Protein 5LXR (pdb70)

Radius of gyration: 13.7 Å; Cα contacts (8 Å, |Δi|>4): 232; chains: 2; bounding box: 28×32×39 Å

Structure (mmCIF, N/CA/C/O backbone):
data_5LXR
#
_entry.id   5LXR
#
_cell.length_a   79.519
_cell.length_b   79.519
_cell.length_c   87.609
_cell.angle_alpha   90.00
_cell.angle_beta   90.00
_cell.angle_gamma   120.00
#
_symmetry.space_group_name_H-M   'P 63 2 2'
#
loop_
_entity.id
_entity.type
_entity.pdbx_description
1 polymer 'RNA-binding protein 7'
2 polymer 'Zinc finger CCHC domain-containing protein 8'
3 non-polymer 'SAMARIUM (III) ION'
4 non-polymer 'BROMIDE ION'
5 non-polymer 'CHLORIDE ION'
6 water water
#
loop_
_atom_site.group_PDB
_atom_site.id
_atom_site.type_symbol
_atom_site.label_atom_id
_atom_site.label_alt_id
_atom_site.label_comp_id
_atom_site.label_asym_id
_atom_site.label_entity_id
_atom_site.label_seq_id
_atom_site.pdbx_PDB_ins_code
_atom_site.Cartn_x
_atom_site.Cartn_y
_atom_site.Cartn_z
_atom_site.occupancy
_atom_site.B_iso_or_equiv
_atom_site.auth_seq_id
_atom_site.auth_comp_id
_atom_site.auth_asym_id
_atom_site.auth_atom_id
_atom_site.pdbx_PDB_model_num
ATOM 1 N N . GLU A 1 11 ? 36.445 28.842 48.272 1.00 71.67 7 GLU A N 1
ATOM 2 C CA . GLU A 1 11 ? 37.728 29.384 48.699 1.00 70.97 7 GLU A CA 1
ATOM 3 C C . GLU A 1 11 ? 38.394 30.144 47.556 1.00 65.10 7 GLU A C 1
ATOM 4 O O . GLU A 1 11 ? 37.728 30.578 46.615 1.00 60.22 7 GLU A O 1
ATOM 7 N N . ALA A 1 12 ? 39.718 30.300 47.642 1.00 66.31 8 ALA A N 1
ATOM 8 C CA . ALA A 1 12 ? 40.458 30.989 46.592 1.00 57.82 8 ALA A CA 1
ATOM 9 C C . ALA A 1 12 ? 40.276 30.330 45.231 1.00 57.08 8 ALA A C 1
ATOM 10 O O . ALA A 1 12 ? 40.558 30.962 44.206 1.00 50.05 8 ALA A O 1
ATOM 17 N N . ASP A 1 13 ? 39.817 29.076 45.200 1.00 59.72 9 ASP A N 1
ATOM 18 C CA . ASP A 1 13 ? 39.568 28.395 43.934 1.00 57.45 9 ASP A CA 1
ATOM 19 C C . ASP A 1 13 ? 38.602 29.168 43.047 1.00 46.26 9 ASP A C 1
ATOM 20 O O . ASP A 1 13 ? 38.668 29.057 41.817 1.00 45.75 9 ASP A O 1
ATOM 29 N N . ARG A 1 14 ? 37.698 29.946 43.642 1.00 43.57 10 ARG A N 1
ATOM 30 C CA . ARG A 1 14 ? 36.621 30.598 42.908 1.00 41.19 10 ARG A CA 1
ATOM 31 C C . ARG A 1 14 ? 36.848 32.097 42.744 1.00 41.44 10 ARG A C 1
ATOM 32 O O . ARG A 1 14 ? 35.911 32.825 42.401 1.00 44.37 10 ARG A O 1
ATOM 53 N N . THR A 1 15 ? 38.069 32.576 42.969 1.00 43.82 11 THR A N 1
ATOM 54 C CA . THR A 1 15 ? 38.348 34.004 42.966 1.00 45.25 11 THR A CA 1
ATOM 55 C C . THR A 1 15 ? 39.417 34.351 41.938 1.00 42.37 11 THR A C 1
ATOM 56 O O . THR A 1 15 ? 40.330 33.563 41.674 1.00 46.21 11 THR A O 1
ATOM 67 N N . LEU A 1 16 ? 39.292 35.548 41.367 1.00 39.25 12 LEU A N 1
ATOM 68 C CA . LEU A 1 16 ? 40.285 36.115 40.467 1.00 42.57 12 LEU A CA 1
ATOM 69 C C . LEU A 1 16 ? 40.740 37.472 40.981 1.00 39.33 12 LEU A C 1
ATOM 70 O O . LEU A 1 16 ? 39.985 38.190 41.644 1.00 41.65 12 LEU A O 1
ATOM 86 N N . PHE A 1 17 ? 41.981 37.814 40.659 1.00 36.97 13 PHE A N 1
ATOM 87 C CA . PHE A 1 17 ? 42.513 39.155 40.853 1.00 43.87 13 PHE A CA 1
ATOM 88 C C . PHE A 1 17 ? 42.421 39.898 39.526 1.00 43.05 13 PHE A C 1
ATOM 89 O O . PHE A 1 17 ? 42.805 39.358 38.484 1.00 38.86 13 PHE A O 1
ATOM 106 N N . VAL A 1 18 ? 41.893 41.119 39.565 1.00 39.31 14 VAL A N 1
ATOM 107 C CA . VAL A 1 18 ? 41.770 41.966 38.382 1.00 41.20 14 VAL A CA 1
ATOM 108 C C . VAL A 1 18 ? 42.472 43.284 38.676 1.00 43.25 14 VAL A C 1
ATOM 109 O O . VAL A 1 18 ? 42.042 44.040 39.556 1.00 46.30 14 VAL A O 1
ATOM 122 N N . GLY A 1 19 ? 43.547 43.562 37.936 1.00 40.40 15 GLY A N 1
ATOM 123 C CA . GLY A 1 19 ? 44.339 44.754 38.129 1.00 45.81 15 GLY A CA 1
ATOM 124 C C . GLY A 1 19 ? 44.304 45.679 36.923 1.00 47.44 15 GLY A C 1
ATOM 125 O O . GLY A 1 19 ? 43.628 45.424 35.922 1.00 39.79 15 GLY A O 1
ATOM 129 N N . ASN A 1 20 ? 45.055 46.775 37.050 1.00 41.83 16 ASN A N 1
ATOM 130 C CA . ASN A 1 20 ? 45.180 47.781 35.996 1.00 41.48 16 ASN A CA 1
ATOM 131 C C . ASN A 1 20 ? 43.824 48.413 35.677 1.00 46.50 16 ASN A C 1
ATOM 132 O O . ASN A 1 20 ? 43.445 48.576 34.516 1.00 51.53 16 ASN A O 1
ATOM 143 N N . LEU A 1 21 ? 43.094 48.781 36.727 1.00 43.44 17 LEU A N 1
ATOM 144 C CA . LEU A 1 21 ? 41.752 49.328 36.585 1.00 44.33 17 LEU A CA 1
ATOM 145 C C . LEU A 1 21 ? 41.820 50.837 36.400 1.00 46.09 17 LEU A C 1
ATOM 146 O O . LEU A 1 21 ? 42.508 51.530 37.152 1.00 46.91 17 LEU A O 1
ATOM 162 N N . GLU A 1 22 ? 41.112 51.346 35.400 1.00 45.72 18 GLU A N 1
ATOM 163 C CA . GLU A 1 22 ? 40.952 52.786 35.292 1.00 47.55 18 GLU A CA 1
ATOM 164 C C . GLU A 1 22 ? 40.130 53.288 36.475 1.00 50.29 18 GLU A C 1
ATOM 165 O O . GLU A 1 22 ? 39.278 52.576 37.015 1.00 49.33 18 GLU A O 1
ATOM 177 N N . THR A 1 23 ? 40.411 54.523 36.894 1.00 52.88 19 THR A N 1
ATOM 178 C CA . THR A 1 23 ? 39.865 55.019 38.153 1.00 55.96 19 THR A CA 1
ATOM 179 C C . THR A 1 23 ? 38.341 55.003 38.185 1.00 55.99 19 THR A C 1
ATOM 180 O O . THR A 1 23 ? 37.758 54.948 39.273 1.00 51.85 19 THR A O 1
ATOM 191 N N . LYS A 1 24 ? 37.680 55.044 37.027 1.00 55.07 20 LYS A N 1
ATOM 192 C CA . LYS A 1 24 ? 36.222 55.060 36.997 1.00 53.55 20 LYS A CA 1
ATOM 193 C C . LYS A 1 24 ? 35.606 53.669 37.085 1.00 52.61 20 LYS A C 1
ATOM 194 O O . LYS A 1 24 ? 34.379 53.562 37.179 1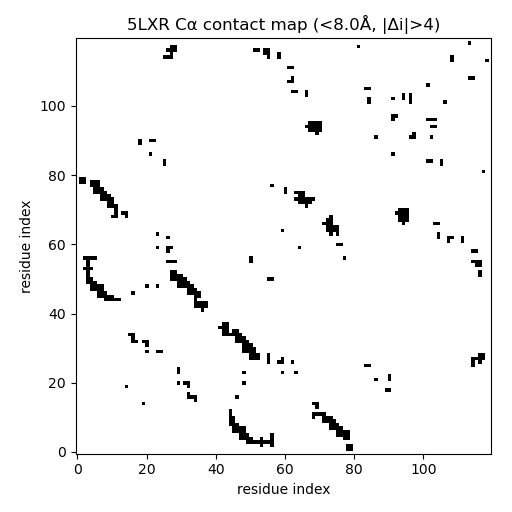.00 53.10 20 LYS A O 1
ATOM 213 N N . VAL A 1 25 ? 36.413 52.609 37.053 1.00 41.88 21 VAL A N 1
ATOM 214 C CA . VAL A 1 25 ? 35.878 51.260 37.184 1.00 47.92 21 VAL A CA 1
ATOM 215 C C . VAL A 1 25 ? 35.356 51.063 38.599 1.00 45.82 21 VAL A C 1
ATOM 216 O O . VAL A 1 25 ? 36.018 51.425 39.580 1.00 51.00 21 VAL A O 1
ATOM 229 N N . THR A 1 26 ? 34.169 50.480 38.709 1.00 45.60 22 THR A N 1
ATOM 230 C CA . THR A 1 26 ? 33.506 50.243 39.981 1.00 44.42 22 THR A CA 1
ATOM 231 C C . THR A 1 26 ? 33.249 48.753 40.162 1.00 45.02 22 THR A C 1
ATOM 232 O O . THR A 1 26 ? 33.321 47.965 39.215 1.00 40.44 22 THR A O 1
ATOM 243 N N . GLU A 1 27 ? 32.916 48.374 41.398 1.00 39.68 23 GLU A N 1
ATOM 244 C CA . GLU A 1 27 ? 32.522 46.994 41.658 1.00 41.87 23 GLU A CA 1
ATOM 245 C C . GLU A 1 27 ? 31.298 46.614 40.832 1.00 41.30 23 GLU A C 1
ATOM 246 O O . GLU A 1 27 ? 31.213 45.495 40.312 1.00 42.80 23 GLU A O 1
ATOM 258 N N . GLU A 1 28 ? 30.348 47.540 40.689 1.00 41.98 24 GLU A N 1
ATOM 259 C CA . GLU A 1 28 ? 29.161 47.281 39.879 1.00 40.69 24 GLU A CA 1
ATOM 260 C C . GLU A 1 28 ? 29.538 46.949 38.440 1.00 37.91 24 GLU A C 1
ATOM 261 O O . GLU A 1 28 ? 29.059 45.962 37.871 1.00 38.57 24 GLU A O 1
ATOM 273 N N . LEU A 1 29 ? 30.391 47.775 37.830 1.00 38.41 25 LEU A N 1
ATOM 274 C CA . LEU A 1 29 ? 30.776 47.550 36.441 1.00 40.97 25 LEU A CA 1
ATOM 275 C C . LEU A 1 29 ? 31.475 46.207 36.274 1.00 36.89 25 LEU A C 1
ATOM 276 O O . LEU A 1 29 ? 31.185 45.459 35.333 1.00 33.57 25 LEU A O 1
ATOM 292 N N . LEU A 1 30 ? 32.400 45.884 37.180 1.00 36.60 26 LEU A N 1
ATOM 293 C CA . LEU A 1 3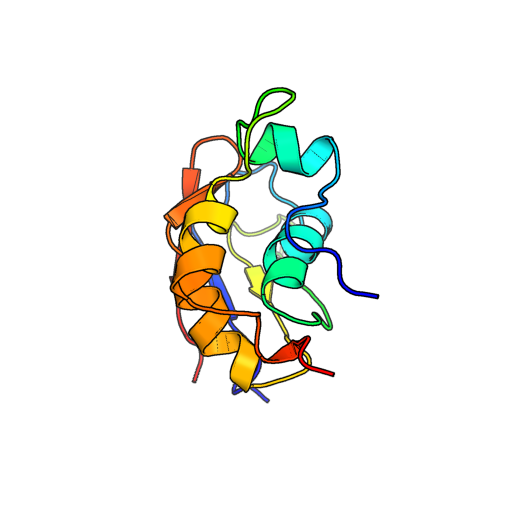0 ? 33.112 44.614 37.091 1.00 36.91 26 LEU A CA 1
ATOM 294 C C . LEU A 1 30 ? 32.180 43.436 37.340 1.00 38.34 26 LEU A C 1
ATOM 295 O O . LEU A 1 30 ? 32.337 42.376 36.723 1.00 36.98 26 LEU A O 1
ATOM 311 N N . PHE A 1 31 ? 31.213 43.594 38.247 1.00 34.68 27 PHE A N 1
ATOM 312 C CA . PHE A 1 31 ? 30.231 42.537 38.459 1.00 36.00 27 PHE A CA 1
ATOM 313 C C . PHE A 1 31 ? 29.537 42.183 37.151 1.00 33.10 27 PHE A C 1
ATOM 314 O O . PHE A 1 31 ? 29.477 41.012 36.762 1.00 33.81 27 PHE A O 1
ATOM 331 N N . GLU A 1 32 ? 29.022 43.193 36.445 1.00 36.46 28 GLU A N 1
ATOM 332 C CA . GLU A 1 32 ? 28.290 42.933 35.210 1.00 40.84 28 GLU A CA 1
ATOM 333 C C . GLU A 1 32 ? 29.184 42.281 34.161 1.00 40.29 28 GLU A C 1
ATOM 334 O O . GLU A 1 32 ? 28.769 41.331 33.487 1.00 38.76 28 GLU A O 1
ATOM 346 N N . LEU A 1 33 ? 30.415 42.775 34.008 1.00 37.10 29 LEU A N 1
ATOM 347 C CA . LEU A 1 33 ? 31.308 42.241 32.983 1.00 33.72 29 LEU A CA 1
ATOM 348 C C . LEU A 1 33 ? 31.640 40.778 33.250 1.00 35.79 29 LEU A C 1
ATOM 349 O O . LEU A 1 33 ? 31.522 39.929 32.358 1.00 32.93 29 LEU A O 1
ATOM 365 N N . PHE A 1 34 ? 32.069 40.463 34.473 1.00 34.06 30 PHE A N 1
ATOM 366 C CA . PHE A 1 34 ? 32.439 39.093 34.791 1.00 31.34 30 PHE A CA 1
ATOM 367 C C . PHE A 1 34 ? 31.228 38.188 34.957 1.00 29.97 30 PHE A C 1
ATOM 368 O O . PHE A 1 34 ? 31.375 36.963 34.891 1.00 28.23 30 PHE A O 1
ATOM 385 N N . HIS A 1 35 ? 30.036 38.757 35.148 1.00 32.17 31 HIS A N 1
ATOM 386 C CA . HIS A 1 35 ? 28.818 37.957 35.109 1.00 35.84 31 HIS A CA 1
ATOM 387 C C . HIS A 1 35 ? 28.653 37.261 33.766 1.00 36.16 31 HIS A C 1
ATOM 388 O O . HIS A 1 35 ? 27.942 36.255 33.681 1.00 35.74 31 HIS A O 1
ATOM 402 N N . GLN A 1 36 ? 29.291 37.782 32.715 1.00 37.06 32 GLN A N 1
ATOM 403 C CA . GLN A 1 36 ? 29.241 37.127 31.413 1.00 39.64 32 GLN A CA 1
ATOM 404 C C . GLN A 1 36 ? 30.031 35.826 31.410 1.00 37.73 32 GLN A C 1
ATOM 405 O O . GLN A 1 36 ? 29.728 34.921 30.625 1.00 37.21 32 GLN A O 1
ATOM 419 N N . ALA A 1 37 ? 31.042 35.713 32.272 1.00 37.27 33 ALA A N 1
ATOM 420 C CA . ALA A 1 37 ? 31.834 34.493 32.352 1.00 40.41 33 ALA A CA 1
ATOM 421 C C . ALA A 1 37 ? 31.180 33.429 33.219 1.00 46.83 33 ALA A C 1
ATOM 422 O O . ALA A 1 37 ? 31.530 32.250 33.100 1.00 46.62 33 ALA A O 1
ATOM 429 N N . GLY A 1 38 ? 30.244 33.813 34.080 1.00 45.24 34 GLY A N 1
ATOM 430 C CA . GLY A 1 38 ? 29.610 32.892 34.990 1.00 44.32 34 GLY A CA 1
ATOM 431 C C . GLY A 1 38 ? 29.003 33.640 36.157 1.00 40.71 34 GLY A C 1
ATOM 432 O O . GLY A 1 38 ? 29.338 34.801 36.410 1.00 40.01 34 GLY A O 1
ATOM 436 N N . PRO A 1 39 ? 28.092 33.001 36.887 1.00 40.92 35 PRO A N 1
ATOM 437 C CA . PRO A 1 39 ? 27.487 33.667 38.047 1.00 42.35 35 PRO A CA 1
ATOM 438 C C . PRO A 1 39 ? 28.544 34.179 39.016 1.00 41.44 35 PRO A C 1
ATOM 439 O O . PRO A 1 39 ? 29.445 33.445 39.428 1.00 36.90 35 PRO A O 1
ATOM 450 N N . VAL A 1 40 ? 28.425 35.455 39.379 1.00 42.21 36 VAL A N 1
ATOM 451 C CA . VAL A 1 40 ? 29.355 36.117 40.289 1.00 44.10 36 VAL A CA 1
ATOM 452 C C . VAL A 1 40 ? 28.685 36.283 41.644 1.00 41.59 36 VAL A C 1
ATOM 453 O O . VAL A 1 40 ? 27.509 36.661 41.728 1.00 37.32 36 VAL A O 1
ATOM 466 N N . ILE A 1 41 ? 29.435 36.006 42.713 1.00 42.46 37 ILE A N 1
ATOM 467 C CA . ILE A 1 41 ? 28.921 36.237 44.060 1.00 44.38 37 ILE A CA 1
ATOM 468 C C . ILE A 1 41 ? 29.147 37.684 44.473 1.00 42.06 37 ILE A C 1
ATOM 469 O O . ILE A 1 41 ? 28.212 38.380 44.886 1.00 42.96 37 ILE A O 1
ATOM 485 N N . LYS A 1 42 ? 30.385 38.161 44.372 1.00 42.19 38 LYS A N 1
ATOM 486 C CA . LYS A 1 42 ? 30.688 39.518 44.797 1.00 42.27 38 LYS A CA 1
ATOM 487 C C . LYS A 1 42 ? 31.991 39.972 44.159 1.00 40.92 38 LYS A C 1
ATOM 488 O O . LYS A 1 42 ? 32.841 39.162 43.780 1.00 36.87 38 LYS A O 1
ATOM 507 N N . VAL A 1 43 ? 32.125 41.290 44.046 1.00 40.11 39 VAL A N 1
ATOM 508 C CA . VAL A 1 43 ? 33.345 41.941 43.590 1.00 39.09 39 VAL A CA 1
ATOM 509 C C . VAL A 1 43 ? 33.779 42.910 44.678 1.00 40.62 39 VAL A C 1
ATOM 510 O O . VAL A 1 43 ? 32.951 43.658 45.213 1.00 40.36 39 VAL A O 1
ATOM 523 N N . LYS A 1 44 ? 35.070 42.898 45.004 1.00 40.46 40 LYS A N 1
ATOM 524 C CA . LYS A 1 44 ? 35.618 43.743 46.057 1.00 39.12 40 LYS A CA 1
ATOM 525 C C . LYS A 1 44 ? 36.791 44.543 45.513 1.00 41.99 40 LYS A C 1
ATOM 526 O O . LYS A 1 44 ? 37.825 43.968 45.155 1.00 38.18 40 LYS A O 1
ATOM 545 N N . ILE A 1 45 ? 36.630 45.863 45.458 1.00 33.78 41 ILE A N 1
ATOM 546 C CA . ILE A 1 45 ? 37.743 46.786 45.272 1.00 47.20 41 ILE A CA 1
ATOM 547 C C . ILE A 1 45 ? 38.194 47.239 46.659 1.00 49.14 41 ILE A C 1
ATOM 548 O O . ILE A 1 45 ? 37.470 48.017 47.307 1.00 44.60 41 ILE A O 1
ATOM 564 N N . PRO A 1 46 ? 39.347 46.790 47.153 1.00 44.81 42 PRO A N 1
ATOM 565 C CA . PRO A 1 46 ? 39.757 47.147 48.517 1.00 41.91 42 PRO A CA 1
ATOM 566 C C . PRO A 1 46 ? 40.045 48.635 48.655 1.00 52.09 42 PRO A C 1
ATOM 567 O O . PRO A 1 46 ? 40.150 49.381 47.679 1.00 52.86 42 PRO A O 1
ATOM 578 N N . LYS A 1 47 ? 40.177 49.058 49.913 1.00 55.97 43 LYS A N 1
ATOM 579 C CA . LYS A 1 47 ? 40.518 50.425 50.275 1.00 61.80 43 LYS A CA 1
ATOM 580 C C . LYS A 1 47 ? 41.829 50.435 51.050 1.00 64.92 43 LYS A C 1
ATOM 581 O O . LYS A 1 47 ? 42.253 49.418 51.605 1.00 67.70 43 LYS A O 1
ATOM 600 N N . ASP A 1 48 ? 42.469 51.601 51.093 1.00 68.04 44 ASP A N 1
ATOM 601 C CA . ASP A 1 48 ? 43.615 51.793 51.966 1.00 77.38 44 ASP A CA 1
ATOM 602 C C . ASP A 1 48 ? 43.137 52.295 53.328 1.00 77.05 44 ASP A C 1
ATOM 603 O O . ASP A 1 48 ? 41.945 52.518 53.555 1.00 73.34 44 ASP A O 1
ATOM 612 N N . LYS A 1 49 ? 44.082 52.476 54.254 1.00 83.50 45 LYS A N 1
ATOM 613 C CA . LYS A 1 49 ? 43.723 52.913 55.599 1.00 83.85 45 LYS A CA 1
ATOM 614 C C . LYS A 1 49 ?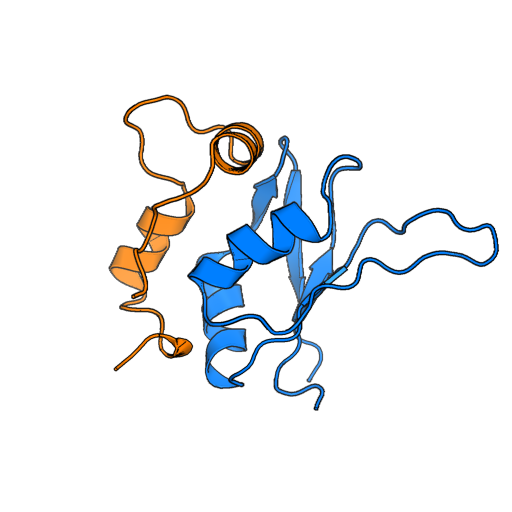 42.997 54.253 55.581 1.00 87.59 45 LYS A C 1
ATOM 615 O O . LYS A 1 49 ? 42.182 54.528 56.470 1.00 86.15 45 LYS A O 1
ATOM 619 N N . ASP A 1 50 ? 43.273 55.093 54.587 1.00 89.12 46 ASP A N 1
ATOM 620 C CA . ASP A 1 50 ? 42.643 56.402 54.476 1.00 92.73 46 ASP A CA 1
ATOM 621 C C . ASP A 1 50 ? 41.304 56.361 53.748 1.00 85.65 46 ASP A C 1
ATOM 622 O O . ASP A 1 50 ? 40.665 57.408 53.599 1.00 87.19 46 ASP A O 1
ATOM 626 N N . GLY A 1 51 ? 40.868 55.191 53.289 1.00 80.80 47 GLY A N 1
ATOM 627 C CA . GLY A 1 51 ? 39.583 55.059 52.634 1.00 79.69 47 GLY A CA 1
ATOM 628 C C . GLY A 1 51 ? 39.592 55.269 51.137 1.00 79.34 47 GLY A C 1
ATOM 629 O O . GLY A 1 51 ? 38.517 55.433 50.548 1.00 79.50 47 GLY A O 1
ATOM 633 N N . LYS A 1 52 ? 40.763 55.263 50.497 1.00 78.33 48 LYS A N 1
ATOM 634 C CA . LYS A 1 52 ? 40.833 55.491 49.057 1.00 75.50 48 LYS A CA 1
ATOM 635 C C . LYS A 1 52 ? 40.779 54.155 48.320 1.00 66.03 48 LYS A C 1
ATOM 636 O O . LYS A 1 52 ? 41.509 53.227 48.688 1.00 67.18 48 LYS A O 1
ATOM 646 N N . PRO A 1 53 ? 39.945 54.007 47.290 1.00 60.90 49 PRO A N 1
ATOM 647 C CA . PRO A 1 53 ? 39.890 52.724 46.576 1.00 57.73 49 PRO A CA 1
ATOM 648 C C . PRO A 1 53 ? 41.200 52.414 45.868 1.00 59.97 49 PRO A C 1
ATOM 649 O O . PRO A 1 53 ? 41.851 53.300 45.309 1.00 63.23 49 PRO A O 1
ATOM 660 N N . LYS A 1 54 ? 41.581 51.139 45.897 1.00 52.02 50 LYS A N 1
ATOM 661 C CA . LYS A 1 54 ? 42.747 50.685 45.159 1.00 58.90 50 LYS A CA 1
ATOM 662 C C . LYS A 1 54 ? 42.418 50.611 43.670 1.00 56.98 50 LYS A C 1
ATOM 663 O O . LYS A 1 54 ? 41.297 50.885 43.232 1.00 52.01 50 LYS A O 1
ATOM 682 N N . GLN A 1 55 ? 43.417 50.220 42.883 1.00 55.78 51 GLN A N 1
ATOM 683 C CA . GLN A 1 55 ? 43.289 50.117 41.438 1.00 57.48 51 GLN A CA 1
ATOM 684 C C . GLN A 1 55 ? 43.220 48.663 40.979 1.00 48.50 51 GLN A C 1
ATOM 685 O O . GLN A 1 55 ? 43.668 48.328 39.879 1.00 47.07 51 GLN A O 1
ATOM 699 N N . PHE A 1 56 ? 42.665 47.791 41.819 1.00 39.11 52 PHE A N 1
ATOM 700 C CA . PHE A 1 56 ? 42.500 46.384 41.487 1.00 36.68 52 PHE A CA 1
ATOM 701 C C . PHE A 1 56 ? 41.313 45.844 42.272 1.00 38.60 52 PHE A C 1
ATOM 702 O O . PHE A 1 56 ? 40.817 46.484 43.203 1.00 48.09 52 PHE A O 1
ATOM 719 N N . ALA A 1 57 ? 40.858 44.652 41.890 1.00 42.97 53 ALA A N 1
ATOM 720 C CA . ALA A 1 57 ? 39.658 44.072 42.475 1.00 41.59 53 ALA A CA 1
ATOM 721 C C . ALA A 1 57 ? 39.815 42.566 42.615 1.00 43.70 53 ALA A C 1
ATOM 722 O O . ALA A 1 57 ? 40.645 41.938 41.953 1.00 39.56 53 ALA A O 1
ATOM 729 N N . PHE A 1 58 ? 38.996 41.996 43.493 1.00 45.59 54 PHE A N 1
ATOM 730 C CA . PHE A 1 58 ? 38.854 40.554 43.636 1.00 42.37 54 PHE A CA 1
ATOM 731 C C . PHE A 1 58 ? 37.444 40.161 43.218 1.00 38.31 54 PHE A C 1
ATOM 732 O O . PHE A 1 58 ? 36.466 40.723 43.720 1.00 39.84 54 PHE A O 1
ATOM 749 N N . VAL A 1 59 ? 37.345 39.206 42.297 1.00 40.18 55 VAL A N 1
ATOM 750 C CA . VAL A 1 59 ? 36.067 38.715 41.793 1.00 38.16 55 VAL A CA 1
ATOM 751 C C . VAL A 1 59 ? 35.850 37.320 42.359 1.00 36.00 55 VAL A C 1
ATOM 752 O O . VAL A 1 59 ? 36.687 36.430 42.171 1.00 38.37 55 VAL A O 1
ATOM 765 N N A ASN A 1 60 ? 34.719 37.127 43.031 0.62 35.72 56 ASN A N 1
ATOM 766 N N B ASN A 1 60 ? 34.738 37.132 43.065 0.38 35.72 56 ASN A N 1
ATOM 767 C CA A ASN A 1 60 ? 34.364 35.854 43.649 0.62 34.79 56 ASN A CA 1
ATOM 768 C CA B ASN A 1 60 ? 34.378 35.840 43.637 0.38 34.38 56 ASN A CA 1
ATOM 769 C C A ASN A 1 60 ? 33.233 35.224 42.841 0.62 32.87 56 ASN A C 1
ATOM 770 C C B ASN A 1 60 ? 33.248 35.239 42.813 0.38 32.73 56 ASN A C 1
ATOM 771 O O A ASN A 1 60 ? 32.105 35.729 42.845 0.62 35.10 56 ASN A O 1
ATOM 772 O O B ASN A 1 60 ? 32.140 35.786 42.776 0.38 34.42 56 ASN A O 1
ATOM 793 N N . PHE A 1 61 ? 33.537 34.125 42.154 1.00 30.99 57 PHE A N 1
ATOM 794 C CA . PHE A 1 61 ? 32.559 33.413 41.346 1.00 36.64 57 PHE A CA 1
ATOM 795 C C . PHE A 1 61 ? 31.827 32.369 42.180 1.00 41.34 57 PHE A C 1
ATOM 796 O O . PHE A 1 61 ? 32.299 31.926 43.229 1.00 43.71 57 PHE A O 1
ATOM 814 N N . LYS A 1 62 ? 30.656 31.968 41.684 1.00 43.09 58 LYS A N 1
ATOM 815 C CA . LYS A 1 62 ? 29.915 30.886 42.317 1.00 43.72 58 LYS A CA 1
ATOM 816 C C . LYS A 1 62 ? 30.548 29.531 42.025 1.00 38.31 58 LYS A C 1
ATOM 817 O O . LYS A 1 62 ? 30.490 28.628 42.867 1.00 37.07 58 LYS A O 1
ATOM 836 N N . HIS A 1 63 ? 31.170 29.376 40.856 1.00 34.96 59 HIS A N 1
ATOM 837 C CA . HIS A 1 63 ? 31.704 28.097 40.411 1.00 35.98 59 HIS A CA 1
ATOM 838 C C . HIS A 1 63 ? 33.174 28.239 40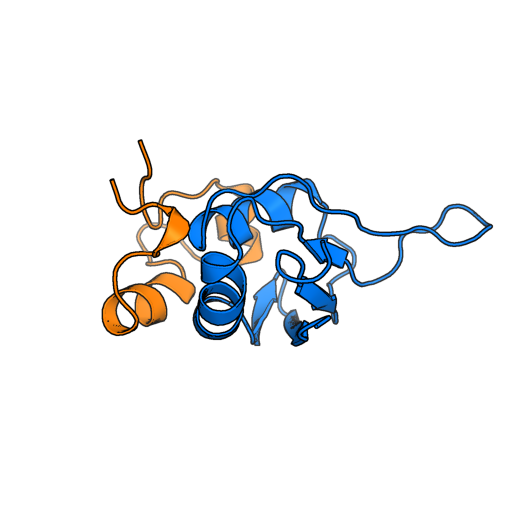.055 1.00 34.83 59 HIS A C 1
ATOM 839 O O . HIS A 1 63 ? 33.570 29.188 39.371 1.00 36.33 59 HIS A O 1
ATOM 853 N N . GLU A 1 64 ? 33.979 27.276 40.505 1.00 33.77 60 GLU A N 1
ATOM 854 C CA . GLU A 1 64 ? 35.400 27.306 40.184 1.00 38.23 60 GLU A CA 1
ATOM 855 C C . GLU A 1 64 ? 35.623 27.306 38.678 1.00 43.37 60 GLU A C 1
ATOM 856 O O . GLU A 1 64 ? 36.524 27.988 38.175 1.00 39.22 60 GLU A O 1
ATOM 868 N N . VAL A 1 65 ? 34.812 26.543 37.941 1.00 38.64 61 VAL A N 1
ATOM 869 C CA . VAL A 1 65 ? 35.011 26.397 36.506 1.00 37.57 61 VAL A CA 1
ATOM 870 C C . VAL A 1 65 ? 34.969 27.741 35.792 1.00 36.64 61 VAL A C 1
ATOM 871 O O . VAL A 1 65 ? 35.517 27.872 34.692 1.00 38.93 61 VAL A O 1
ATOM 884 N N . SER A 1 66 ? 34.337 28.752 36.395 1.00 32.06 62 SER A N 1
ATOM 885 C CA . SER A 1 66 ? 34.249 30.069 35.773 1.00 33.02 62 SER A CA 1
ATOM 886 C C . SER A 1 66 ? 35.574 30.817 35.784 1.00 31.41 62 SER A C 1
ATOM 887 O O . SER A 1 66 ? 35.729 31.784 35.029 1.00 34.43 62 SER A O 1
ATOM 895 N N . VAL A 1 67 ? 36.523 30.404 36.617 1.00 31.56 63 VAL A N 1
ATOM 896 C CA . VAL A 1 67 ? 37.738 31.182 36.842 1.00 33.29 63 VAL A CA 1
ATOM 897 C C . VAL A 1 67 ? 38.676 31.045 35.645 1.00 36.43 63 VAL A C 1
ATOM 898 O O . VAL A 1 67 ? 39.095 32.068 35.084 1.00 32.25 63 VAL A O 1
ATOM 911 N N . PRO A 1 68 ? 39.046 29.835 35.213 1.00 36.30 64 PRO A N 1
ATOM 912 C CA . PRO A 1 68 ? 39.854 29.747 33.988 1.00 35.47 64 PRO A CA 1
ATOM 913 C C . PRO A 1 68 ? 39.140 30.299 32.771 1.00 33.52 64 PRO A C 1
ATOM 914 O O . PRO A 1 68 ? 39.790 30.888 31.898 1.00 35.83 64 PRO A O 1
ATOM 925 N N . TYR A 1 69 ? 37.817 30.137 32.690 1.00 31.26 65 TYR A N 1
ATOM 926 C CA . TYR A 1 69 ? 37.073 30.664 31.550 1.00 34.16 65 TYR A CA 1
ATOM 927 C C . TYR A 1 69 ? 37.119 32.187 31.521 1.00 38.25 65 TYR A C 1
ATOM 928 O O . TYR A 1 69 ? 37.312 32.788 30.457 1.00 35.16 65 TYR A O 1
ATOM 946 N N . ALA A 1 70 ? 36.949 32.826 32.680 1.00 34.68 66 ALA A N 1
ATOM 947 C CA . ALA A 1 70 ? 36.974 34.284 32.732 1.00 34.55 66 ALA A CA 1
ATOM 948 C C . ALA A 1 70 ? 38.338 34.827 32.327 1.00 30.64 66 ALA A C 1
ATOM 949 O O . ALA A 1 70 ? 38.429 35.877 31.679 1.00 30.69 66 ALA A O 1
ATOM 956 N N . MET A 1 71 ? 39.413 34.133 32.708 1.00 30.30 67 MET A N 1
ATOM 957 C CA . MET A 1 71 ? 40.744 34.534 32.262 1.00 35.52 67 MET A CA 1
ATOM 958 C C . MET A 1 71 ? 40.806 34.611 30.742 1.00 34.90 67 MET A C 1
ATOM 959 O O . MET A 1 71 ? 41.287 35.600 30.175 1.00 30.53 67 MET A O 1
ATOM 973 N N . ASN A 1 72 ? 40.322 33.572 30.061 1.00 34.17 68 ASN A N 1
ATOM 974 C CA . ASN A 1 72 ? 40.391 33.551 28.604 1.00 37.26 68 ASN A CA 1
ATOM 975 C C . ASN A 1 72 ? 39.414 34.545 27.991 1.00 35.78 68 ASN A C 1
ATOM 976 O O . ASN A 1 72 ? 39.711 35.163 26.962 1.00 32.15 68 ASN A O 1
ATOM 987 N N . LEU A 1 73 ? 38.251 34.726 28.618 1.00 33.96 69 LEU A N 1
ATOM 988 C CA . LEU A 1 73 ? 37.215 35.570 28.036 1.00 34.89 69 LEU A CA 1
ATOM 989 C C . LEU A 1 73 ? 37.551 37.050 28.149 1.00 36.15 69 LEU A C 1
ATOM 990 O O . LEU A 1 73 ? 37.211 37.826 27.248 1.00 33.05 69 LEU A O 1
ATOM 1006 N N . LEU A 1 74 ? 38.212 37.461 29.234 1.00 33.26 70 LEU A N 1
ATOM 1007 C CA . LEU A 1 74 ? 38.240 38.867 29.621 1.00 35.97 70 LEU A CA 1
ATOM 1008 C C . LEU A 1 74 ? 39.623 39.462 29.834 1.00 35.69 70 LEU A C 1
ATOM 1009 O O . LEU A 1 74 ? 39.729 40.693 29.880 1.00 32.81 70 LEU A O 1
ATOM 1025 N N . ASN A 1 75 ? 40.677 38.664 29.968 1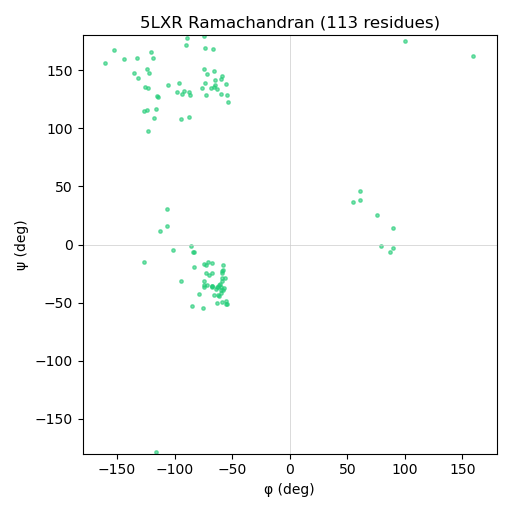.00 37.12 71 ASN A N 1
ATOM 1026 C CA . ASN A 1 75 ? 41.990 39.245 30.209 1.00 36.71 71 ASN A CA 1
ATOM 1027 C C . ASN A 1 75 ? 42.373 40.163 29.056 1.00 34.95 71 ASN A C 1
ATOM 1028 O O . ASN A 1 75 ? 42.295 39.778 27.886 1.00 34.04 71 ASN A O 1
ATOM 1039 N N . GLY A 1 76 ? 42.782 41.385 29.392 1.00 36.83 72 GLY A N 1
ATOM 1040 C CA . GLY A 1 76 ? 43.197 42.356 28.405 1.00 40.76 72 GLY A CA 1
ATOM 1041 C C . GLY A 1 76 ? 42.082 43.196 27.821 1.00 40.88 72 GLY A C 1
ATOM 1042 O O . GLY A 1 76 ? 42.368 44.122 27.052 1.00 41.31 72 GLY A O 1
ATOM 1046 N N . ILE A 1 77 ? 40.823 42.905 28.153 1.00 37.40 73 ILE A N 1
ATOM 1047 C CA . ILE A 1 77 ? 39.712 43.712 27.666 1.00 37.90 73 ILE A CA 1
ATOM 1048 C C . ILE A 1 77 ? 39.814 45.114 28.251 1.00 38.29 73 ILE A C 1
ATOM 1049 O O . ILE A 1 77 ? 40.111 45.293 29.440 1.00 36.77 73 ILE A O 1
ATOM 1065 N N . LYS A 1 78 ? 39.571 46.118 27.413 1.00 40.18 74 LYS A N 1
ATOM 1066 C CA . LYS A 1 78 ? 39.760 47.510 27.798 1.00 39.25 74 LYS A CA 1
ATOM 1067 C C . LYS A 1 78 ? 38.514 48.059 28.480 1.00 39.96 74 LYS A C 1
ATOM 1068 O O . LYS A 1 78 ? 37.403 47.951 27.949 1.00 39.75 74 LYS A O 1
ATOM 1087 N N . LEU A 1 79 ? 38.707 48.650 29.656 1.00 39.50 75 LEU A N 1
ATOM 1088 C CA . LEU A 1 79 ? 37.665 49.396 30.350 1.00 41.64 75 LEU A CA 1
ATOM 1089 C C . LEU A 1 79 ? 38.111 50.846 30.434 1.00 43.10 75 LEU A C 1
ATOM 1090 O O . LEU A 1 79 ? 39.129 51.151 31.065 1.00 47.52 75 LEU A O 1
ATOM 1106 N N . TYR A 1 80 ? 37.358 51.733 29.789 1.00 43.23 76 TYR A N 1
ATOM 1107 C CA . TYR A 1 80 ? 37.727 53.142 29.706 1.00 46.66 76 TYR A CA 1
ATOM 1108 C C . TYR A 1 80 ? 39.136 53.296 29.140 1.00 45.02 76 TYR A C 1
ATOM 1109 O O . TYR A 1 80 ? 39.910 54.159 29.559 1.00 48.27 76 TYR A O 1
ATOM 1127 N N . GLY A 1 81 ? 39.474 52.434 28.183 1.00 43.96 77 GLY A N 1
ATOM 1128 C CA . GLY A 1 81 ? 40.710 52.545 27.439 1.00 50.80 77 GLY A CA 1
ATOM 1129 C C . GLY A 1 81 ? 41.903 51.822 28.027 1.00 52.21 77 GLY A C 1
ATOM 1130 O O . GLY A 1 81 ? 42.975 51.836 27.409 1.00 59.31 77 GLY A O 1
ATOM 1134 N N . ARG A 1 82 ? 41.761 51.188 29.190 1.00 44.69 78 ARG A N 1
ATOM 1135 C CA . ARG A 1 82 ? 42.876 50.527 29.850 1.00 48.87 78 ARG A CA 1
ATOM 1136 C C . ARG A 1 82 ? 42.628 49.024 29.914 1.00 45.37 78 ARG A C 1
ATOM 1137 O O . ARG A 1 82 ? 41.564 48.603 30.391 1.00 44.13 78 ARG A O 1
ATOM 1158 N N . PRO A 1 83 ? 43.566 48.185 29.466 1.00 43.05 79 PRO A N 1
ATOM 1159 C CA . PRO A 1 83 ? 43.333 46.732 29.510 1.00 42.97 79 PRO A CA 1
ATOM 1160 C C . PRO A 1 83 ? 43.414 46.198 30.934 1.00 41.06 79 PRO A C 1
ATOM 1161 O O . PRO A 1 83 ? 44.387 46.446 31.649 1.00 43.80 79 PRO A O 1
ATOM 1172 N N . ILE A 1 84 ? 42.389 45.445 31.342 1.00 36.83 80 ILE A N 1
ATOM 1173 C CA . ILE A 1 84 ? 42.414 44.831 32.662 1.00 35.51 80 ILE A CA 1
ATOM 1174 C C . ILE A 1 84 ? 43.422 43.688 32.667 1.00 37.38 80 ILE A C 1
ATOM 1175 O O . ILE A 1 84 ? 43.634 43.008 31.653 1.00 38.96 80 ILE A O 1
ATOM 1191 N N . LYS A 1 85 ? 44.064 43.479 33.816 1.00 43.14 81 LYS A N 1
ATOM 1192 C CA . LYS A 1 85 ? 45.084 42.445 33.966 1.00 43.33 81 LYS A CA 1
ATOM 1193 C C . LYS A 1 85 ? 44.619 41.443 35.012 1.00 44.46 81 LYS A C 1
ATOM 1194 O O . LYS A 1 85 ? 44.591 41.749 36.209 1.00 48.55 81 LYS A O 1
ATOM 1213 N N . ILE A 1 86 ? 44.275 40.248 34.553 1.00 36.84 82 ILE A N 1
ATOM 1214 C CA . ILE A 1 86 ? 43.715 39.199 35.393 1.00 35.04 82 ILE A CA 1
ATOM 1215 C C . ILE A 1 86 ? 44.835 38.271 35.834 1.00 43.70 82 ILE A C 1
ATOM 1216 O O . ILE A 1 86 ? 45.732 37.939 35.049 1.00 40.46 82 ILE A O 1
ATOM 1232 N N . GLN A 1 87 ? 44.787 37.854 37.097 1.00 36.25 83 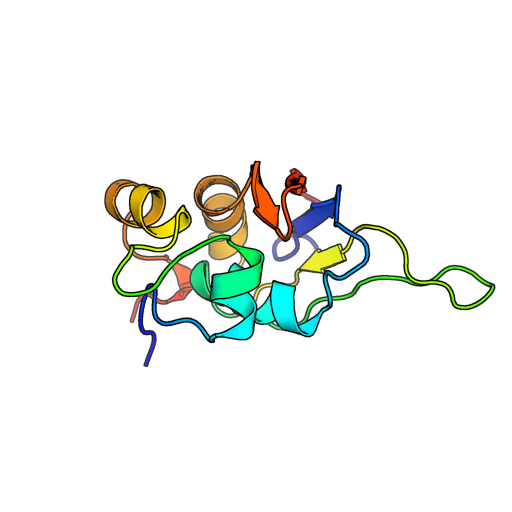GLN A N 1
ATOM 1233 C CA . GLN A 1 87 ? 45.705 36.862 37.634 1.00 37.36 83 GLN A CA 1
ATOM 1234 C C . GLN A 1 87 ? 44.919 35.849 38.453 1.00 38.66 83 GLN A C 1
ATOM 1235 O O . GLN A 1 87 ? 43.901 36.179 39.069 1.00 39.00 83 GLN A O 1
ATOM 1249 N N . PHE A 1 88 ? 45.395 34.609 38.445 1.00 37.18 84 PHE A N 1
ATOM 1250 C CA . PHE A 1 88 ? 44.839 33.595 39.327 1.00 36.12 84 PHE A CA 1
ATOM 1251 C C . PHE A 1 88 ? 45.309 33.830 40.758 1.00 42.62 84 PHE A C 1
ATOM 1252 O O . PHE A 1 88 ? 46.389 34.376 41.000 1.00 42.45 84 PHE A O 1
ATOM 1269 N N . ARG A 1 89 ? 44.479 33.413 41.713 1.00 50.57 85 ARG A N 1
ATOM 1270 C CA . ARG A 1 89 ? 44.806 33.498 43.131 1.00 57.81 85 ARG A CA 1
ATOM 1271 C C . ARG A 1 89 ? 44.990 32.124 43.759 1.00 56.70 85 ARG A C 1
ATOM 1272 O O . ARG A 1 89 ? 45.063 32.018 44.987 1.00 59.57 85 ARG A O 1
ATOM 1293 N N . SER A 1 90 ? 45.066 31.074 42.951 1.00 53.38 86 SER A N 1
ATOM 1294 C CA . SER A 1 90 ? 45.130 29.716 43.470 1.00 56.63 86 SER A CA 1
ATOM 1295 C C . SER A 1 90 ? 45.417 28.730 42.344 1.00 49.16 86 SER A C 1
ATOM 1296 O O . SER A 1 90 ? 45.457 29.110 41.175 1.00 48.43 86 SER A O 1
ATOM 1305 N N . ARG B 2 6 ? 17.255 33.890 33.058 1.00 81.75 285 ARG B N 1
ATOM 1306 C CA . ARG B 2 6 ? 18.063 33.143 32.102 1.00 80.01 285 ARG B CA 1
ATOM 1307 C C . ARG B 2 6 ? 19.248 33.979 31.629 1.00 76.53 285 ARG B C 1
ATOM 1308 O O . ARG B 2 6 ? 19.161 35.204 31.540 1.00 81.80 285 ARG B O 1
ATOM 1311 N N . PHE B 2 7 ? 20.355 33.307 31.327 1.00 73.28 286 PHE B N 1
ATOM 1312 C CA . PHE B 2 7 ? 21.564 33.991 30.889 1.00 60.33 286 PHE B CA 1
ATOM 1313 C C . PHE B 2 7 ? 21.422 34.445 29.442 1.00 55.21 286 PHE B C 1
ATOM 1314 O O . PHE B 2 7 ? 20.970 33.683 28.582 1.00 59.06 286 PHE B O 1
ATOM 1331 N N . LYS B 2 8 ? 21.813 35.688 29.177 1.00 51.07 287 LYS B N 1
ATOM 1332 C CA . LYS B 2 8 ? 21.750 36.269 27.836 1.00 54.82 287 LYS B CA 1
ATOM 1333 C C . LYS B 2 8 ? 23.147 36.733 27.448 1.00 53.57 287 LYS B C 1
ATOM 1334 O O . LYS B 2 8 ? 23.568 37.836 27.841 1.00 49.19 287 LYS B O 1
ATOM 1353 N N . PRO B 2 9 ? 23.906 35.943 26.689 1.00 51.75 288 PRO B N 1
ATOM 1354 C CA . PRO B 2 9 ? 25.282 36.345 26.375 1.00 52.10 288 PRO B CA 1
ATOM 1355 C C . PRO B 2 9 ? 25.311 37.636 25.570 1.00 49.29 288 PRO B C 1
ATOM 1356 O O . PRO B 2 9 ? 24.557 37.807 24.610 1.00 44.48 288 PRO B O 1
ATOM 1367 N N . GLY B 2 10 ? 26.183 38.554 25.982 1.00 49.01 289 GLY B N 1
ATOM 1368 C CA . GLY B 2 10 ? 26.410 39.780 25.249 1.00 50.39 289 GLY B CA 1
ATOM 1369 C C . GLY B 2 10 ? 25.377 40.866 25.447 1.00 50.71 289 GLY B C 1
ATOM 1370 O O . GLY B 2 10 ? 25.522 41.943 24.855 1.00 52.62 289 GLY B O 1
ATOM 1374 N N . VAL B 2 11 ? 24.343 40.629 26.246 1.00 50.92 290 VAL B N 1
ATOM 1375 C CA . VAL B 2 11 ? 23.358 41.656 26.566 1.00 52.26 290 VAL B CA 1
ATOM 1376 C C . VAL B 2 11 ? 23.878 42.422 27.778 1.00 53.92 290 VAL B C 1
AT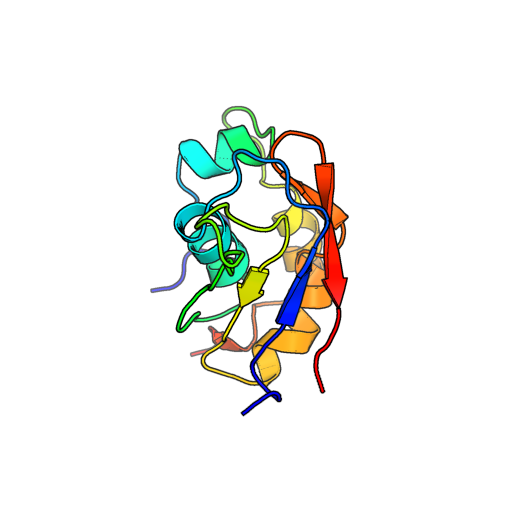OM 1377 O O . VAL B 2 11 ? 23.913 41.891 28.891 1.00 56.28 290 VAL B O 1
ATOM 1390 N N . ILE B 2 12 ? 24.279 43.676 27.561 1.00 49.62 291 ILE B N 1
ATOM 1391 C CA . ILE B 2 12 ? 24.954 44.471 28.576 1.00 45.57 291 ILE B CA 1
ATOM 1392 C C . ILE B 2 12 ? 24.312 45.850 28.652 1.00 46.99 291 ILE B C 1
ATOM 1393 O O . ILE B 2 12 ? 23.646 46.308 27.721 1.00 48.95 291 ILE B O 1
ATOM 1409 N N . SER B 2 13 ? 24.539 46.518 29.781 1.00 44.17 292 SER B N 1
ATOM 1410 C CA . SER B 2 13 ? 23.959 47.829 30.023 1.00 45.78 292 SER B CA 1
ATOM 1411 C C . SER B 2 13 ? 24.662 48.891 29.179 1.00 51.69 292 SER B C 1
ATOM 1412 O O . SER B 2 13 ? 25.714 48.657 28.576 1.00 51.07 292 SER B O 1
ATOM 1420 N N . GLU B 2 14 ? 24.064 50.083 29.145 1.00 55.77 293 GLU B N 1
ATOM 1421 C CA . GLU B 2 14 ? 24.678 51.189 28.419 1.00 60.37 293 GLU B CA 1
ATOM 1422 C C . GLU B 2 14 ? 25.969 51.636 29.089 1.00 60.70 293 GLU B C 1
ATOM 1423 O O . GLU B 2 14 ? 26.934 52.004 28.409 1.00 53.17 293 GLU B O 1
ATOM 1435 N N . GLU B 2 15 ? 26.010 51.608 30.423 1.00 54.44 294 GLU B N 1
ATOM 1436 C CA . GLU B 2 15 ? 27.234 51.971 31.128 1.00 52.98 294 GLU B CA 1
ATOM 1437 C C . GLU B 2 15 ? 28.383 51.055 30.731 1.00 48.23 294 GLU B C 1
ATOM 1438 O O . GLU B 2 15 ? 29.514 51.516 30.534 1.00 51.89 294 GLU B O 1
ATOM 1450 N N . LEU B 2 16 ? 28.115 49.753 30.604 1.00 45.77 295 LEU B N 1
ATOM 1451 C CA . LEU B 2 16 ? 29.179 48.816 30.258 1.00 42.57 295 LEU B CA 1
ATOM 1452 C C . LEU B 2 16 ? 29.559 48.932 28.787 1.00 42.64 295 LEU B C 1
ATOM 1453 O O . LEU B 2 16 ? 30.736 48.792 28.434 1.00 37.96 295 LEU B O 1
ATOM 1469 N N . GLN B 2 17 ? 28.581 49.181 27.913 1.00 45.62 296 GLN B N 1
ATOM 1470 C CA . GLN B 2 17 ? 28.895 49.443 26.511 1.00 45.12 296 GLN B CA 1
ATOM 1471 C C . GLN B 2 17 ? 29.895 50.585 26.387 1.00 46.13 296 GLN B C 1
ATOM 1472 O O . GLN B 2 17 ? 30.923 50.459 25.712 1.00 50.84 296 GLN B O 1
ATOM 1486 N N . ASP B 2 18 ? 29.608 51.712 27.041 1.00 47.23 297 ASP B N 1
ATOM 1487 C CA . ASP B 2 18 ? 30.499 52.864 26.962 1.00 49.42 297 ASP B CA 1
ATOM 1488 C C . ASP B 2 18 ? 31.857 52.555 27.582 1.00 51.93 297 ASP B C 1
ATOM 1489 O O . ASP B 2 18 ? 32.894 52.997 27.073 1.00 50.64 297 ASP B O 1
ATOM 1498 N N . ALA B 2 19 ? 31.872 51.798 28.682 1.00 43.99 298 ALA B N 1
ATOM 1499 C CA . ALA B 2 19 ? 33.137 51.405 29.293 1.00 42.07 298 ALA B CA 1
ATOM 1500 C C . ALA B 2 19 ? 33.969 50.557 28.340 1.00 38.49 298 ALA B C 1
ATOM 1501 O O . ALA B 2 19 ? 35.200 50.667 28.312 1.00 38.44 298 ALA B O 1
ATOM 1508 N N . LEU B 2 20 ? 33.315 49.698 27.559 1.00 40.02 299 LEU B N 1
ATOM 1509 C CA . LEU B 2 20 ? 34.005 48.828 26.617 1.00 37.46 299 LEU B CA 1
ATOM 1510 C C . LEU B 2 20 ? 34.322 49.512 25.294 1.00 42.59 299 LEU B C 1
ATOM 1511 O O . LEU B 2 20 ? 35.012 48.916 24.461 1.00 46.61 299 LEU B O 1
ATOM 1527 N N . GLY B 2 21 ? 33.845 50.737 25.082 1.00 42.21 300 GLY B N 1
ATOM 1528 C CA . GLY B 2 21 ? 34.072 51.420 23.825 1.00 48.29 300 GLY B CA 1
ATOM 1529 C C . GLY B 2 21 ? 33.223 50.917 22.682 1.00 53.65 300 GLY B C 1
ATOM 1530 O O . GLY B 2 21 ? 33.609 51.067 21.517 1.00 56.84 300 GLY B O 1
ATOM 1534 N N . VAL B 2 22 ? 32.067 50.333 22.979 1.00 49.00 301 VAL B N 1
ATOM 1535 C CA . VAL B 2 22 ? 31.197 49.744 21.968 1.00 55.63 301 VAL B CA 1
ATOM 1536 C C . VAL B 2 22 ? 30.164 50.776 21.545 1.00 70.55 301 VAL B C 1
ATOM 1537 O O . VAL B 2 22 ? 29.498 51.387 22.390 1.00 71.76 301 VAL B O 1
ATOM 1550 N N . THR B 2 23 ? 30.025 50.966 20.238 1.00 81.59 302 THR B N 1
ATOM 1551 C CA . THR B 2 23 ? 28.982 51.821 19.697 1.00 88.99 302 THR B CA 1
ATOM 1552 C C . THR B 2 23 ? 27.730 50.990 19.425 1.00 89.80 302 THR B C 1
ATOM 1553 O O . THR B 2 23 ? 27.735 49.761 19.515 1.00 91.70 302 THR B O 1
ATOM 1564 N N . ASP B 2 24 ? 26.644 51.680 19.089 1.00 100.22 303 ASP B N 1
ATOM 1565 C CA . ASP B 2 24 ? 25.374 51.003 18.870 1.00 94.72 303 ASP B CA 1
ATOM 1566 C C . ASP B 2 24 ? 25.492 49.979 17.748 1.00 87.84 303 ASP B C 1
ATOM 1567 O O . ASP B 2 24 ? 26.187 50.195 16.751 1.00 88.72 303 ASP B O 1
ATOM 1571 N N . LYS B 2 25 ? 24.815 48.846 17.931 1.00 83.08 304 LYS B N 1
ATOM 1572 C CA . LYS B 2 25 ? 24.756 47.790 16.919 1.00 85.92 304 LYS B CA 1
ATOM 1573 C C . LYS B 2 25 ? 26.144 47.235 16.600 1.00 81.48 304 LYS B C 1
ATOM 1574 O O . LYS B 2 25 ? 26.457 46.912 15.452 1.00 90.16 304 LYS B O 1
ATOM 1578 N N . SER B 2 26 ? 26.982 47.114 17.628 1.00 71.80 305 SE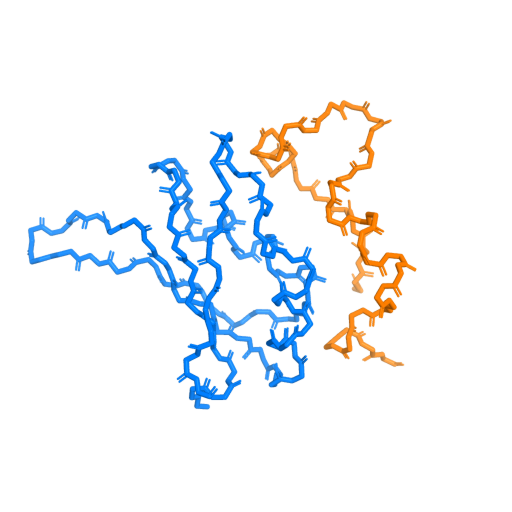R B N 1
ATOM 1579 C CA . SER B 2 26 ? 28.312 46.533 17.506 1.00 65.04 305 SER B CA 1
ATOM 1580 C C . SER B 2 26 ? 28.500 45.512 18.619 1.00 55.88 305 SER B C 1
ATOM 1581 O O . SER B 2 26 ? 28.023 45.715 19.739 1.00 58.84 305 SER B O 1
ATOM 1589 N N . LEU B 2 27 ? 29.186 44.417 18.311 1.00 50.21 306 LEU B N 1
ATOM 1590 C CA . LEU B 2 27 ? 29.338 43.341 19.282 1.00 49.53 306 LEU B CA 1
ATOM 1591 C C . LEU B 2 27 ? 30.320 43.741 20.382 1.00 45.35 306 LEU B C 1
ATOM 1592 O O . LEU B 2 27 ? 31.355 44.352 20.098 1.00 46.96 306 LEU B O 1
ATOM 1608 N N . PRO B 2 28 ? 30.035 43.411 21.638 1.00 43.61 307 PRO B N 1
ATOM 1609 C CA . PRO B 2 28 ? 31.030 43.611 22.693 1.00 44.75 307 PRO B CA 1
ATOM 1610 C C . PRO B 2 28 ? 32.300 42.841 22.381 1.00 44.20 307 PRO B C 1
ATOM 1611 O O . PRO B 2 28 ? 32.239 41.741 21.812 1.00 50.43 307 PRO B O 1
ATOM 1622 N N . PRO B 2 29 ? 33.472 43.375 22.742 1.00 45.20 308 PRO B N 1
ATOM 1623 C CA . PRO B 2 29 ? 34.720 42.719 22.310 1.00 43.53 308 PRO B CA 1
ATOM 1624 C C . PRO B 2 29 ? 34.860 41.293 22.805 1.00 41.88 308 PRO B C 1
ATOM 1625 O O . PRO B 2 29 ? 35.393 40.442 22.084 1.00 40.17 308 PRO B O 1
ATOM 1636 N N . PHE B 2 30 ? 34.400 41.000 24.022 1.00 36.96 309 PHE B N 1
ATOM 1637 C CA . PHE B 2 30 ? 34.578 39.660 24.563 1.00 34.55 309 PHE B CA 1
ATOM 1638 C C . PHE B 2 30 ? 33.697 38.626 23.874 1.00 33.56 309 PHE B C 1
ATOM 1639 O O . PHE B 2 30 ? 33.952 37.427 24.027 1.00 38.03 309 PHE B O 1
ATOM 1656 N N . ILE B 2 31 ? 32.684 39.050 23.118 1.00 32.53 310 ILE B N 1
ATOM 1657 C CA . ILE B 2 31 ? 31.823 38.084 22.442 1.00 33.91 310 ILE B CA 1
ATOM 1658 C C . ILE B 2 31 ? 32.597 37.351 21.355 1.00 36.08 310 ILE B C 1
ATOM 1659 O O . ILE B 2 31 ? 32.382 36.156 21.121 1.00 34.37 310 ILE B O 1
ATOM 1675 N N . TYR B 2 32 ? 33.512 38.045 20.678 1.00 38.03 311 TYR B N 1
ATOM 1676 C CA . TYR B 2 32 ? 34.339 37.376 19.682 1.00 42.46 311 TYR B CA 1
ATOM 1677 C C . TYR B 2 32 ? 35.139 36.236 20.302 1.00 43.86 311 TYR B C 1
ATOM 1678 O O . TYR B 2 32 ? 35.407 35.232 19.633 1.00 47.01 311 TYR B O 1
ATOM 1696 N N . ARG B 2 33 ? 35.521 36.367 21.574 1.00 38.05 312 ARG B N 1
ATOM 1697 C CA . ARG B 2 33 ? 36.192 35.272 22.268 1.00 33.11 312 ARG B CA 1
ATOM 1698 C C . ARG B 2 33 ? 35.199 34.212 22.728 1.00 32.01 312 ARG B C 1
ATOM 1699 O O . ARG B 2 33 ? 35.468 33.012 22.606 1.00 33.78 312 ARG B O 1
ATOM 1720 N N . MET B 2 34 ? 34.052 34.637 23.265 1.00 30.96 313 MET B N 1
ATOM 1721 C CA . MET B 2 34 ? 33.065 33.681 23.756 1.00 33.34 313 MET B CA 1
ATOM 1722 C C . MET B 2 34 ? 32.633 32.720 22.656 1.00 36.65 313 MET B C 1
ATOM 1723 O O . MET B 2 34 ? 32.407 31.531 22.912 1.00 32.16 313 MET B O 1
ATOM 1737 N N . ARG B 2 35 ? 32.514 33.213 21.423 1.00 36.20 314 ARG B N 1
ATOM 1738 C CA . ARG B 2 35 ? 32.045 32.369 20.331 1.00 34.88 314 ARG B CA 1
ATOM 1739 C C . ARG B 2 35 ? 33.037 31.267 19.978 1.00 34.13 314 ARG B C 1
ATOM 1740 O O . ARG B 2 35 ? 32.628 30.235 19.437 1.00 39.31 314 ARG B O 1
ATOM 1761 N N . GLN B 2 36 ? 34.323 31.454 20.272 1.00 36.64 315 GLN B N 1
ATOM 1762 C CA . GLN B 2 36 ? 35.315 30.405 20.066 1.00 38.43 315 GLN B CA 1
ATOM 1763 C C . GLN B 2 36 ? 35.566 29.587 21.327 1.00 37.45 315 GLN B C 1
ATOM 1764 O O . GLN B 2 36 ? 35.874 28.392 21.232 1.00 36.90 315 GLN B O 1
ATOM 1778 N N . LEU B 2 37 ? 35.437 30.198 22.505 1.00 34.91 316 LEU B N 1
ATOM 1779 C CA . LEU B 2 37 ? 35.653 29.479 23.754 1.00 31.18 316 LEU B CA 1
ATOM 1780 C C . LEU B 2 37 ? 34.524 28.513 24.079 1.00 34.97 316 LEU B C 1
ATOM 1781 O O . LEU B 2 37 ? 34.749 27.541 24.808 1.00 40.29 316 LEU B O 1
ATOM 1797 N N . GLY B 2 38 ? 33.325 28.756 23.565 1.00 41.07 317 GLY B N 1
ATOM 1798 C CA . GLY B 2 38 ? 32.162 27.970 23.925 1.00 40.22 317 GLY B CA 1
ATOM 1799 C C . GLY B 2 38 ? 31.307 28.674 24.960 1.00 36.53 317 GLY B C 1
ATOM 1800 O O . GLY B 2 38 ? 31.641 29.740 25.488 1.00 36.02 317 GLY B O 1
ATOM 1804 N N . TYR B 2 39 ? 30.177 28.043 25.244 1.00 36.37 318 TYR B N 1
ATOM 1805 C CA . TYR B 2 39 ? 29.218 28.603 26.181 1.00 36.37 318 TYR B CA 1
ATOM 1806 C C . TYR B 2 39 ? 29.822 28.633 27.587 1.00 37.64 318 TYR B C 1
ATOM 1807 O O . TYR B 2 39 ? 30.441 27.653 28.013 1.00 39.34 318 TYR B O 1
ATOM 1825 N N . PRO B 2 40 ? 29.674 29.732 28.325 1.00 37.22 319 PRO B N 1
ATOM 1826 C CA . PRO B 2 40 ? 30.277 29.811 29.665 1.00 36.90 319 PRO B CA 1
ATOM 1827 C C . PRO B 2 40 ? 29.857 28.632 30.525 1.00 34.39 319 PRO B C 1
ATOM 1828 O O . PRO B 2 40 ? 28.656 28.411 30.742 1.00 35.60 319 PRO B O 1
ATOM 1839 N N . PRO B 2 41 ? 30.813 27.850 31.040 1.00 33.27 320 PRO B N 1
ATOM 1840 C CA . PRO B 2 41 ? 30.432 26.636 31.781 1.00 34.84 320 PRO B CA 1
ATOM 1841 C C . PRO B 2 41 ? 29.578 26.910 33.005 1.00 40.74 320 PRO B C 1
ATOM 1842 O O . PRO B 2 41 ? 28.709 26.093 33.337 1.00 36.74 320 PRO B O 1
ATOM 1853 N N . GLY B 2 42 ? 29.795 28.033 33.689 1.00 41.37 321 GLY B N 1
ATOM 1854 C CA . GLY B 2 42 ? 29.010 28.361 34.866 1.00 42.27 321 GLY B CA 1
ATOM 1855 C C . GLY B 2 42 ? 27.555 28.664 34.584 1.00 38.91 321 GLY B C 1
ATOM 1856 O O . GLY B 2 42 ? 26.750 28.667 35.521 1.00 41.27 321 GLY B O 1
ATOM 1860 N N . TRP B 2 43 ? 27.202 28.920 33.327 1.00 36.85 322 TRP B N 1
ATOM 1861 C CA . TRP B 2 43 ? 25.822 29.166 32.937 1.00 40.67 322 TRP B CA 1
ATOM 1862 C C . TRP B 2 43 ? 25.165 27.952 32.296 1.00 42.42 322 TRP B C 1
ATOM 1863 O O . TRP B 2 43 ? 23.967 28.000 32.001 1.00 43.32 322 TRP B O 1
ATOM 1884 N N . LEU B 2 44 ? 25.911 26.871 32.074 1.00 47.41 323 LEU B N 1
ATOM 1885 C CA . LEU B 2 44 ? 25.324 25.668 31.499 1.00 52.58 323 LEU B CA 1
ATOM 1886 C C . LEU B 2 44 ? 24.137 25.208 32.335 1.00 57.23 323 LEU B C 1
ATOM 1887 O O . LEU B 2 44 ? 24.182 25.220 33.568 1.00 52.27 323 LEU B O 1
ATOM 1903 N N . LYS B 2 45 ? 23.071 24.800 31.654 1.00 61.86 324 LYS B N 1
ATOM 1904 C CA . LYS B 2 45 ? 21.846 24.384 32.326 1.00 69.52 324 LYS B CA 1
ATOM 1905 C C . LYS B 2 45 ? 21.223 23.176 31.632 1.00 73.51 324 LYS B C 1
ATOM 1906 O O . LYS B 2 45 ? 21.707 22.724 30.594 1.00 68.89 324 LYS B O 1
#

Secondary structure (DSSP, 8-state):
-GGGEEEEE---TT--HHHHHHHHHTTS-EEEEE--B-TTS-B-S-EEEEESSTTHHHHHHHHHTT-EETTEE-EEEE--/---TT---HHHHHHHTPPTT---HHHHHHHHH-S-GGG--

Solvent-accessible surface area: 6721 Å² total; per-residue (Å²): 99,38,67,75,19,0,42,0,5,51,4,36,109,118,10,61,72,125,1,0,73,46,0,0,60,10,0,0,20,11,91,126,14,122,19,20,125,58,121,98,42,97,76,80,92,56,0,58,0,19,0,114,67,92,77,0,8,70,21,0,35,82,0,0,55,30,10,118,1,55,53,106,41,0,96,10,100,100,108,108,140,32,130,65,17,101,21,48,146,81,0,54,100,2,12,62,22,99,93,121,59,66,10,48,0,9,142,80,13,179,145,61,34,110,0,35,10,53,119,176

Organism: Homo sapiens (NCBI:txid9606)

InterPro domains:
  IPR000504 RNA recognition motif domain [PF00076] (12-81)
  IPR000504 RNA recognition motif domain [PS50102] (10-87)
  IPR000504 RNA recognition motif domain [SM00360] (11-83)
  IPR012677 Nucleotide-binding alpha-beta plait domain superfamily [G3DSA:3.30.70.330] (1-86)
  IPR034500 RBM7, RNA recognition motif [cd12592] (9-83)
  IPR035979 RNA-binding domain superfamily [SSF54928] (8-98)
  IPR052285 Nuclear exosome targeting complex subunit [PTHR13798] (6-266)

Sequence (120 aa):
EADRTLFVGNLETKVTEELLFELFHQAGPVIKVKIPKDKDGKPKQFAFVNNFKHEVSVPYAMNLLNGIKLYGRPIKIQFRSRFKPGVISEELQDALGVTDKSLPPFIYRMRQLGYPPGWLK

Nearest PDB structures (foldseek):
  5iqq-assembly1_D  TM=1.004E+00  e=2.666E-16  Homo sapiens
  5lxy-assembly5_I  TM=9.932E-01  e=5.660E-15  Homo sapiens
  2ywk-assembly1_A  TM=9.782E-01  e=2.551E-12  Homo sapiens
  3ulh-assembly1_A-2  TM=9.305E-01  e=5.418E-08  Homo sapiens
  2mzq-assembly1_A  TM=8.921E-01  e=1.791E-07  Saccharomyces cerevisiae S288C

CATH classification: 3.30.70.330

GO terms:
  GO:0071889 14-3-3 protein binding (F, IDA)
  GO:0097157 pre-mRNA intronic binding (F, IDA)
  GO:0005634 nucleus (C, IDA)
  GO:0005654 nucleoplasm (C, IDA)
  GO:0003723 RNA binding (F, IDA)
  GO:0017069 snRNA binding (F, IDA)
  GO:0003723 RNA binding (F, IMP)
  GO:0016076 snRNA catabolic process (P, IMP)
  GO:0071889 14-3-3 protein binding (F, IPI)
  GO:0005515 protein binding (F, IPI)
  GO:0005654 nucleoplasm (C, TAS)
  GO:0003723 RNA binding (F, HDA)

B-factor: mean 53.57, std 17.19, range [28.23, 204.07]

Foldseek 3Di:
DLLQKKKKAFADPPDDFVNVCVVLVVLDAWDGKDQDADPVGHTDRMIMTGHPDSVSQVSCCVVQQQPDDVHTGIHMDRPD/DDDPQDDDPVVCVVQVHDPPGGRPCVVVCVVVDDPPVPDD